Protein AF-A0A8X6GH48-F1 (afdb_monomer)

Nearest PDB structures (foldseek):
  5vgt-assembly2_B  TM=4.363E-01  e=4.122E+00  Lederbergvirus Sf6
  5vgt-assembly1_A  TM=3.449E-01  e=2.746E+00  Lederbergvirus Sf6

Radius of gyration: 19.34 Å; Cα contacts (8 Å, |Δi|>4): 103; chains: 1; bounding box: 51×39×52 Å

Secondary structure (DSSP, 8-state):
-----------TT------SSPPP-------S---SPPP--S--S--HHHHT-S--SHHHHHHHHS-HHHHHHHHHHHHHHHHHTTS--PPPPHHHHHHHHHHHHHHHHS--SSGGGGG-SSTTT--HHHHHHS-HHHHHHHHHH--SS-GGGSPPP-

Organism: Trichonephila clavata (NCBI:txid2740835)

Foldseek 3Di:
DDDPDDPPDPPPPDPAQEQPDDDDDDDDDDDPDPPDDDDPPDDDDDDPSQVPDPDVDPRNVVC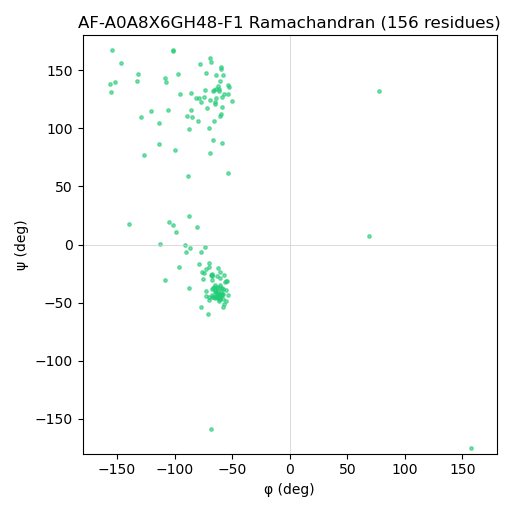HVCPLSQLVLQQVQLQVQVVVVVDDDDRDDSVNSVLLVVLVVVCVVVPDPDPCQCVDPDPVRHNPVSCVSDPPVVSVSCVVSGDNHHCPPPDDDD

Structure (mmCIF, N/CA/C/O backbone):
data_AF-A0A8X6GH48-F1
#
_entry.id   AF-A0A8X6GH48-F1
#
loop_
_atom_site.group_PDB
_atom_site.id
_atom_site.type_symbol
_atom_site.label_atom_id
_atom_site.label_alt_id
_atom_site.label_comp_id
_atom_site.label_asym_id
_atom_site.label_entity_id
_atom_site.label_seq_id
_atom_site.pdbx_PDB_ins_code
_atom_site.Cartn_x
_atom_site.Cartn_y
_atom_site.Cartn_z
_atom_site.occupancy
_atom_site.B_iso_or_equiv
_atom_site.auth_seq_id
_atom_site.auth_comp_id
_atom_site.auth_asym_id
_atom_site.auth_atom_id
_atom_site.pdbx_PDB_model_num
ATOM 1 N N . MET A 1 1 ? -6.895 19.356 -23.865 1.00 41.22 1 MET A N 1
ATOM 2 C CA . MET A 1 1 ? -5.588 20.039 -23.815 1.00 41.22 1 MET A CA 1
ATOM 3 C C . MET A 1 1 ? -5.659 20.964 -22.614 1.00 41.22 1 MET A C 1
ATOM 5 O O . MET A 1 1 ? -6.731 21.522 -22.436 1.00 41.22 1 MET A O 1
ATOM 9 N N . GLU A 1 2 ? -4.584 21.029 -21.822 1.00 30.78 2 GLU A N 1
ATOM 10 C CA . GLU A 1 2 ? -4.483 21.552 -20.436 1.00 30.78 2 GLU A CA 1
ATOM 11 C C . GLU A 1 2 ? -5.024 20.617 -19.340 1.00 30.78 2 GLU A C 1
ATOM 13 O O . GLU A 1 2 ? -6.122 20.083 -19.466 1.00 30.78 2 GLU A O 1
ATOM 18 N N . ALA A 1 3 ? -4.310 20.362 -18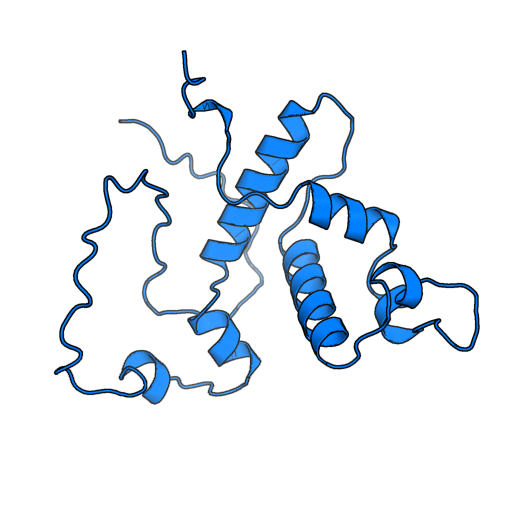.242 1.00 31.16 3 ALA A N 1
ATOM 19 C CA . ALA A 1 3 ? -2.927 20.689 -17.885 1.00 31.16 3 ALA A CA 1
ATOM 20 C C . ALA A 1 3 ? -2.461 19.658 -16.843 1.00 31.16 3 ALA A C 1
ATOM 22 O O . ALA A 1 3 ? -3.170 19.410 -15.867 1.00 31.16 3 ALA A O 1
ATOM 23 N N . CYS A 1 4 ? -1.285 19.065 -17.053 1.00 35.97 4 CYS A N 1
ATOM 24 C CA . CYS A 1 4 ? -0.490 18.548 -15.946 1.00 35.97 4 CYS A CA 1
ATOM 25 C C . CYS A 1 4 ? -0.085 19.789 -15.149 1.00 35.97 4 CYS A C 1
ATOM 27 O O . CYS A 1 4 ? 0.649 20.626 -15.666 1.00 35.97 4 CYS A O 1
ATOM 29 N N . HIS A 1 5 ? -0.703 19.998 -13.990 1.00 37.78 5 HIS A N 1
ATOM 30 C CA . HIS A 1 5 ? -0.261 21.034 -13.072 1.00 37.78 5 HIS A CA 1
ATOM 31 C C . HIS A 1 5 ? 0.835 20.424 -12.213 1.00 37.78 5 HIS A C 1
ATOM 33 O O . HIS A 1 5 ? 0.596 19.450 -11.498 1.00 37.78 5 HIS A O 1
ATOM 39 N N . ASP A 1 6 ? 2.022 20.993 -12.373 1.00 46.31 6 ASP A N 1
ATOM 40 C CA . ASP A 1 6 ? 3.187 20.785 -11.536 1.00 46.31 6 ASP A CA 1
ATOM 41 C C . ASP A 1 6 ? 2.880 21.362 -10.148 1.00 46.31 6 ASP A C 1
ATOM 43 O O . ASP A 1 6 ? 3.090 22.545 -9.890 1.00 46.31 6 ASP A O 1
ATOM 47 N N . ASP A 1 7 ? 2.327 20.537 -9.261 1.00 40.34 7 ASP A N 1
ATOM 48 C CA . ASP A 1 7 ? 2.489 20.763 -7.828 1.00 40.34 7 ASP A CA 1
ATOM 49 C C . ASP A 1 7 ? 3.786 20.050 -7.434 1.00 40.34 7 ASP A C 1
ATOM 51 O O . ASP A 1 7 ? 3.815 18.828 -7.274 1.00 40.34 7 ASP A O 1
ATOM 55 N N . GLU A 1 8 ? 4.869 20.824 -7.318 1.00 43.00 8 GLU A N 1
ATOM 56 C CA . GLU A 1 8 ? 6.092 20.415 -6.626 1.00 43.00 8 GLU A CA 1
ATOM 57 C C . GLU A 1 8 ? 5.731 20.081 -5.170 1.00 43.00 8 GLU A C 1
ATOM 59 O O . GLU A 1 8 ? 5.755 20.926 -4.275 1.00 43.00 8 GLU A O 1
ATOM 64 N N . SER A 1 9 ? 5.339 18.832 -4.920 1.00 44.19 9 SER A N 1
ATOM 65 C CA . SER A 1 9 ? 5.406 18.269 -3.581 1.00 44.19 9 SER A CA 1
ATOM 66 C C . SER A 1 9 ? 6.869 17.989 -3.265 1.00 44.19 9 SER A C 1
ATOM 68 O O . SER A 1 9 ? 7.550 17.387 -4.091 1.00 44.19 9 SER A O 1
ATOM 70 N N . ASP A 1 10 ? 7.304 18.407 -2.077 1.00 40.41 10 ASP A N 1
ATOM 71 C CA . ASP A 1 10 ? 8.615 18.217 -1.434 1.00 40.41 10 ASP A CA 1
ATOM 72 C C . ASP A 1 10 ? 9.061 16.729 -1.361 1.00 40.41 10 ASP A C 1
ATOM 74 O O . ASP A 1 10 ? 9.247 16.146 -0.297 1.00 40.41 10 ASP A O 1
ATOM 78 N N . ALA A 1 11 ? 9.231 16.072 -2.509 1.00 43.69 11 ALA A N 1
ATOM 79 C CA . ALA A 1 11 ? 9.638 14.674 -2.660 1.00 43.69 11 ALA A CA 1
ATOM 80 C C . ALA A 1 11 ? 11.171 14.517 -2.686 1.00 43.69 11 ALA A C 1
ATOM 82 O O . ALA A 1 11 ? 11.704 13.564 -3.250 1.00 43.69 11 ALA A O 1
ATOM 83 N N . ASN A 1 12 ? 11.900 15.466 -2.095 1.00 40.91 12 ASN A N 1
ATOM 84 C CA . ASN A 1 12 ? 13.340 15.620 -2.296 1.00 40.91 12 ASN A CA 1
ATOM 85 C C . ASN A 1 12 ? 14.245 14.678 -1.482 1.00 40.91 12 ASN A C 1
ATOM 87 O O . ASN A 1 12 ? 15.444 14.916 -1.455 1.00 40.91 12 ASN A O 1
ATOM 91 N N . ASP A 1 13 ? 13.747 13.595 -0.874 1.00 41.16 13 ASP A N 1
ATOM 92 C CA . ASP A 1 13 ? 14.615 12.727 -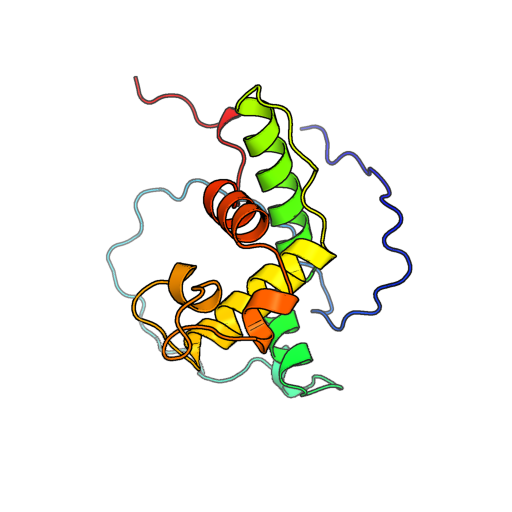0.051 1.00 41.16 13 ASP A CA 1
ATOM 93 C C . ASP A 1 13 ? 14.383 11.212 -0.175 1.00 41.16 13 ASP A C 1
ATOM 95 O O . ASP A 1 13 ? 14.870 10.434 0.649 1.00 41.16 13 ASP A O 1
ATOM 99 N N . ILE A 1 14 ? 13.710 10.737 -1.229 1.00 46.94 14 ILE A N 1
ATOM 100 C CA . ILE A 1 14 ? 13.623 9.292 -1.488 1.00 46.94 14 ILE A CA 1
ATOM 101 C C . ILE A 1 14 ? 14.374 8.955 -2.774 1.00 46.94 14 ILE A C 1
ATOM 103 O O . ILE A 1 14 ? 13.801 8.889 -3.858 1.00 46.94 14 ILE A O 1
ATOM 107 N N . ASN A 1 15 ? 15.684 8.723 -2.649 1.00 51.31 15 ASN A N 1
ATOM 108 C CA . ASN A 1 15 ? 16.498 8.142 -3.716 1.00 51.31 15 ASN A CA 1
ATOM 109 C C . ASN A 1 15 ? 16.092 6.669 -3.916 1.00 51.31 15 ASN A C 1
ATOM 111 O O . ASN A 1 15 ? 16.722 5.759 -3.375 1.00 51.31 15 ASN A O 1
ATOM 115 N N . MET A 1 16 ? 14.973 6.438 -4.605 1.00 57.72 16 MET A N 1
ATOM 116 C CA . MET A 1 16 ? 14.459 5.100 -4.889 1.00 57.72 16 MET A CA 1
ATOM 117 C C . MET A 1 16 ? 14.926 4.637 -6.272 1.00 57.72 16 MET A C 1
ATOM 119 O O . MET A 1 16 ? 14.731 5.363 -7.250 1.00 57.72 16 MET A O 1
ATOM 123 N N . PRO A 1 17 ? 15.503 3.426 -6.383 1.00 59.34 17 PRO A N 1
ATOM 124 C CA . PRO A 1 17 ? 15.838 2.853 -7.676 1.00 59.34 17 PRO A CA 1
ATOM 125 C C . PRO A 1 17 ? 14.551 2.674 -8.489 1.00 59.34 17 PRO A C 1
ATOM 127 O O . PRO A 1 17 ? 13.542 2.179 -7.985 1.00 59.34 17 PRO A O 1
ATOM 130 N N . GLY A 1 18 ? 14.579 3.107 -9.743 1.00 59.00 18 GLY A N 1
ATOM 131 C CA . GLY A 1 18 ? 13.437 3.067 -10.646 1.00 59.00 18 GLY A CA 1
ATOM 132 C C . GLY A 1 18 ? 13.888 3.026 -12.105 1.00 59.00 18 GLY A C 1
ATOM 133 O O . GLY A 1 18 ? 15.072 3.236 -12.383 1.00 59.00 18 GLY A O 1
ATOM 134 N N . PRO A 1 19 ? 12.969 2.733 -13.039 1.00 60.88 19 PRO A N 1
ATOM 135 C CA . PRO A 1 19 ? 13.291 2.671 -14.460 1.00 60.88 19 PRO A CA 1
ATOM 136 C C . PRO A 1 19 ? 13.866 4.005 -14.941 1.00 60.88 19 PRO A C 1
ATOM 138 O O . PRO A 1 19 ? 13.450 5.076 -14.490 1.00 60.88 19 PRO A O 1
ATOM 141 N N . SER A 1 20 ? 14.800 3.949 -15.893 1.00 61.91 20 SER A N 1
ATOM 142 C CA . SER A 1 20 ? 15.532 5.131 -16.378 1.00 61.91 20 SER A CA 1
ATOM 143 C C . SER A 1 20 ? 14.623 6.177 -17.033 1.00 61.91 20 SER A C 1
ATOM 145 O O . SER A 1 20 ? 15.012 7.332 -17.186 1.00 61.91 20 SER A O 1
ATOM 147 N N . GLN A 1 21 ? 13.427 5.762 -17.455 1.00 61.44 21 GLN A N 1
ATOM 148 C CA . GLN A 1 21 ? 12.388 6.607 -18.029 1.00 61.44 21 GLN A CA 1
ATOM 149 C C . GLN A 1 21 ? 11.069 6.343 -17.288 1.00 61.44 21 GLN A C 1
ATOM 151 O O . GLN A 1 21 ? 10.480 5.270 -17.449 1.00 61.44 21 GLN A O 1
ATOM 156 N N . PRO A 1 22 ? 10.574 7.294 -16.480 1.00 62.44 22 PRO A N 1
ATOM 157 C CA . PRO A 1 22 ? 9.300 7.130 -15.803 1.00 62.44 22 PRO A CA 1
ATOM 158 C C . PRO A 1 22 ? 8.152 7.033 -16.814 1.00 62.44 22 PRO A C 1
ATOM 160 O O . PRO A 1 22 ? 7.976 7.899 -17.671 1.00 62.44 22 PRO A O 1
ATOM 163 N N . ILE A 1 23 ? 7.347 5.973 -16.719 1.00 66.00 23 ILE A N 1
ATOM 164 C CA . ILE A 1 23 ? 6.189 5.787 -17.597 1.00 66.00 23 ILE A CA 1
ATOM 165 C C . ILE A 1 23 ? 5.105 6.788 -17.191 1.00 66.00 23 ILE A C 1
ATOM 167 O O . ILE A 1 23 ? 4.566 6.709 -16.088 1.00 66.00 23 ILE A O 1
ATOM 171 N N . MET A 1 24 ? 4.737 7.696 -18.098 1.00 68.31 24 MET A N 1
ATOM 172 C CA . MET A 1 24 ? 3.550 8.532 -17.919 1.00 68.31 24 MET A CA 1
ATOM 173 C C . MET A 1 24 ? 2.297 7.647 -17.930 1.00 68.31 24 MET A C 1
ATOM 175 O O . MET A 1 24 ? 2.018 6.943 -18.903 1.00 68.31 24 MET A O 1
ATOM 179 N N . ILE A 1 25 ? 1.530 7.683 -16.842 1.00 73.06 25 ILE A N 1
ATOM 180 C CA . ILE A 1 25 ? 0.374 6.803 -16.660 1.00 73.06 25 ILE A CA 1
ATOM 181 C C . ILE A 1 25 ? -0.867 7.476 -17.233 1.00 73.06 25 ILE A C 1
ATOM 183 O O . ILE A 1 25 ? -1.395 8.436 -16.673 1.00 73.06 25 ILE A O 1
ATOM 187 N N . CYS A 1 26 ? -1.370 6.936 -18.341 1.00 71.69 26 CYS A N 1
ATOM 188 C CA . CYS A 1 26 ? -2.657 7.317 -18.910 1.00 71.69 26 CYS A CA 1
ATOM 189 C C . CYS A 1 26 ? -3.579 6.098 -18.969 1.00 71.69 26 CYS A C 1
ATOM 191 O O . CYS A 1 26 ? -3.333 5.135 -19.696 1.00 71.69 26 CYS A O 1
ATOM 193 N N . TRP A 1 27 ? -4.667 6.142 -18.200 1.00 74.12 27 TRP A N 1
ATOM 194 C CA . TRP A 1 27 ? -5.696 5.110 -18.244 1.00 74.12 27 TRP A CA 1
ATOM 195 C C . TRP A 1 27 ? -6.687 5.403 -19.363 1.00 74.12 27 TRP A C 1
ATOM 197 O O . TRP A 1 27 ? -7.510 6.313 -19.264 1.00 74.12 27 TRP A O 1
ATOM 207 N N . GLU A 1 28 ? -6.654 4.587 -20.412 1.00 73.88 28 GLU A N 1
ATOM 208 C CA . GLU A 1 28 ? -7.601 4.682 -21.517 1.00 73.88 28 GLU A CA 1
ATOM 209 C C . GLU A 1 28 ? -8.599 3.528 -21.511 1.00 73.88 28 GLU A C 1
ATOM 211 O O . GLU A 1 28 ? -8.280 2.367 -21.231 1.00 73.88 28 GLU A O 1
ATOM 216 N N . LYS A 1 29 ? -9.844 3.837 -21.880 1.00 74.19 29 LYS A N 1
ATOM 217 C CA . LYS A 1 29 ? -10.865 2.814 -22.079 1.00 74.19 29 LYS A CA 1
ATOM 218 C C . LYS A 1 29 ? -10.520 2.006 -23.329 1.00 74.19 29 LYS A C 1
ATOM 220 O O . LYS A 1 29 ? -10.831 2.426 -24.443 1.00 74.19 29 LYS A O 1
ATOM 225 N N . ARG A 1 30 ? -9.941 0.816 -23.153 1.00 70.25 30 ARG A N 1
ATOM 226 C CA . ARG A 1 30 ? -9.769 -0.121 -24.272 1.00 70.25 30 ARG A CA 1
ATOM 227 C C . ARG A 1 30 ? -11.135 -0.533 -24.829 1.00 70.25 30 ARG A C 1
ATOM 229 O O . ARG A 1 30 ? -12.077 -0.800 -24.081 1.00 70.25 30 ARG A O 1
ATOM 236 N N . GLY A 1 31 ? -11.235 -0.554 -26.159 1.00 74.12 31 GLY A N 1
ATOM 237 C CA . GLY A 1 31 ? -12.406 -1.043 -26.890 1.00 74.12 31 GLY A CA 1
ATOM 238 C C . GLY A 1 31 ? -12.597 -2.559 -26.756 1.00 74.12 31 GLY A C 1
ATOM 239 O O . GLY A 1 31 ? -12.095 -3.192 -25.830 1.00 74.12 31 GLY A O 1
ATOM 240 N N . LYS A 1 32 ? -13.326 -3.175 -27.697 1.00 77.31 32 LYS A N 1
ATOM 241 C CA . LYS A 1 32 ? -13.447 -4.642 -27.749 1.00 77.31 32 LYS A CA 1
ATOM 242 C C . LYS A 1 32 ? -12.050 -5.245 -27.948 1.00 77.31 32 LYS A C 1
ATOM 244 O O . LYS A 1 32 ? -11.466 -5.081 -29.014 1.00 77.31 32 LYS A O 1
ATOM 249 N N . ILE A 1 33 ? -11.523 -5.912 -26.922 1.00 73.69 33 ILE A N 1
ATOM 250 C CA . ILE A 1 33 ? -10.246 -6.633 -26.993 1.00 73.69 33 ILE A CA 1
ATOM 251 C C . ILE A 1 33 ? -10.385 -7.730 -28.056 1.00 73.69 33 ILE A C 1
ATOM 253 O O . ILE A 1 33 ? -11.404 -8.429 -28.095 1.00 73.69 33 ILE A O 1
ATOM 257 N N . GLN A 1 34 ? -9.389 -7.858 -28.938 1.00 69.94 34 GLN A N 1
ATOM 258 C CA . GLN A 1 34 ? -9.346 -8.970 -29.885 1.00 69.94 34 GLN A CA 1
ATOM 259 C C . GLN A 1 34 ? -9.335 -10.285 -29.096 1.00 69.94 34 GLN A C 1
ATOM 261 O O . GLN A 1 34 ? -8.529 -10.467 -28.192 1.00 69.94 34 GLN A O 1
ATOM 266 N N . LYS A 1 35 ? -10.260 -11.195 -29.415 1.00 77.94 35 LYS A N 1
ATOM 267 C CA . LYS A 1 35 ? -10.368 -12.502 -28.742 1.00 77.94 35 LYS A CA 1
ATOM 268 C C . LYS A 1 35 ? -9.318 -13.509 -29.21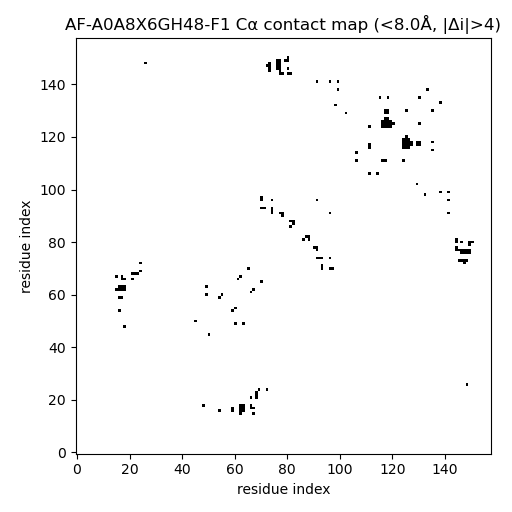6 1.00 77.94 35 LYS A C 1
ATOM 270 O O . LYS A 1 35 ? -9.271 -14.623 -28.704 1.00 77.94 35 LYS A O 1
ATOM 275 N N . THR A 1 36 ? -8.541 -13.153 -30.231 1.00 84.19 36 THR A N 1
ATOM 276 C CA . THR A 1 36 ? -7.480 -13.993 -30.769 1.00 84.19 36 THR A CA 1
ATOM 277 C C . THR A 1 36 ? -6.281 -13.928 -29.840 1.00 84.19 36 THR A C 1
ATOM 279 O O . THR A 1 36 ? -5.767 -12.847 -29.556 1.00 84.19 36 THR A O 1
ATOM 282 N N . ILE A 1 37 ? -5.859 -15.094 -29.359 1.00 80.38 37 ILE A N 1
ATOM 283 C CA . ILE A 1 37 ? -4.609 -15.239 -28.621 1.00 80.38 37 ILE A CA 1
ATOM 284 C C . ILE A 1 37 ? -3.480 -14.910 -29.609 1.00 80.38 37 ILE A C 1
ATOM 286 O O . ILE A 1 37 ? -3.452 -15.514 -30.684 1.00 80.38 37 ILE A O 1
ATOM 290 N N . PRO A 1 38 ? -2.607 -13.931 -29.317 1.00 80.75 38 PRO A N 1
ATOM 291 C CA . PRO A 1 38 ? -1.457 -13.663 -30.168 1.00 80.75 38 PRO A CA 1
ATOM 292 C C . PRO A 1 38 ? -0.513 -14.870 -30.155 1.00 80.75 38 PRO A C 1
ATOM 294 O O . PRO A 1 38 ? -0.385 -15.549 -29.137 1.00 80.75 38 PRO A O 1
ATOM 297 N N . ASN A 1 39 ? 0.150 -15.135 -31.278 1.00 84.50 39 ASN A N 1
ATOM 298 C CA . ASN A 1 39 ? 1.222 -16.122 -31.300 1.00 84.50 39 ASN A CA 1
ATOM 299 C C . ASN A 1 39 ? 2.419 -15.574 -30.510 1.00 84.50 39 ASN A C 1
ATOM 301 O O . ASN A 1 39 ? 2.901 -14.474 -30.786 1.00 84.50 39 ASN A O 1
ATOM 305 N N . PHE A 1 40 ? 2.872 -16.325 -29.509 1.00 81.44 40 PHE A N 1
ATOM 306 C CA . PHE A 1 40 ? 3.974 -15.946 -28.622 1.00 81.44 40 PHE A CA 1
ATOM 307 C C . PHE A 1 40 ? 5.317 -16.407 -29.202 1.00 81.44 40 PHE A C 1
ATOM 309 O O . PHE A 1 40 ? 6.029 -17.195 -28.588 1.00 81.44 40 PHE A O 1
ATOM 316 N N . ASP A 1 41 ? 5.636 -15.930 -30.405 1.00 87.88 41 ASP A N 1
ATOM 317 C CA . ASP A 1 41 ? 6.805 -16.381 -31.176 1.00 87.88 41 ASP A CA 1
ATOM 318 C C . ASP A 1 41 ? 8.066 -15.533 -30.900 1.00 87.88 41 ASP A C 1
ATOM 320 O O . ASP A 1 41 ? 9.121 -15.761 -31.490 1.00 87.88 41 ASP A O 1
ATOM 324 N N . SER A 1 42 ? 7.955 -14.519 -30.037 1.00 82.50 42 SER A N 1
ATOM 325 C CA . SER A 1 42 ? 9.061 -13.641 -29.647 1.00 82.50 42 SER A CA 1
ATOM 326 C C . SER A 1 42 ? 9.988 -14.304 -28.631 1.00 82.50 42 SER A C 1
ATOM 328 O O . SER A 1 42 ? 9.553 -15.148 -27.846 1.00 82.50 42 SER A O 1
ATOM 330 N N . GLU A 1 43 ? 11.246 -13.855 -28.580 1.00 81.19 43 GLU A N 1
ATOM 331 C CA . GLU A 1 43 ? 12.166 -14.239 -27.508 1.00 81.19 43 GLU A CA 1
ATOM 332 C C . GLU A 1 43 ? 11.545 -13.972 -26.130 1.00 81.19 43 GLU A C 1
ATOM 334 O O . GLU A 1 43 ? 10.909 -12.943 -25.885 1.00 81.19 43 GLU A O 1
ATOM 339 N N . THR A 1 44 ? 11.701 -14.944 -25.237 1.00 81.75 44 THR A N 1
ATOM 340 C CA . THR A 1 44 ? 11.179 -14.905 -23.871 1.00 81.75 44 THR A CA 1
ATOM 341 C C . THR A 1 44 ? 12.326 -14.702 -22.894 1.00 81.75 44 THR A C 1
ATOM 343 O O . THR A 1 44 ? 13.360 -15.351 -23.029 1.00 81.75 44 THR A O 1
ATOM 346 N N . GLY A 1 45 ? 12.130 -13.890 -21.861 1.00 84.44 45 GLY A N 1
ATOM 347 C CA . GLY A 1 45 ? 13.139 -13.670 -20.830 1.00 84.44 45 GLY A CA 1
ATOM 348 C C . GLY A 1 45 ? 12.929 -12.348 -20.108 1.00 84.44 45 GLY A C 1
ATOM 349 O O . GLY A 1 45 ? 11.937 -11.654 -20.341 1.00 84.44 45 GLY A O 1
ATOM 350 N N . PHE A 1 46 ? 13.866 -12.011 -19.224 1.00 83.62 46 PHE A N 1
ATOM 351 C CA . PHE A 1 46 ? 13.940 -10.664 -18.663 1.00 83.62 46 PHE A CA 1
ATOM 352 C C . PHE A 1 46 ? 14.460 -9.694 -19.727 1.00 83.62 46 PHE A C 1
ATOM 354 O O . PHE A 1 46 ? 15.258 -10.082 -20.579 1.00 83.62 46 PHE A O 1
ATOM 361 N N . SER A 1 47 ? 14.002 -8.443 -19.682 1.00 84.56 47 SER A N 1
ATOM 362 C CA . SER A 1 47 ? 14.519 -7.398 -20.564 1.00 84.56 47 SER A CA 1
ATOM 363 C C . SER A 1 47 ? 15.966 -7.051 -20.216 1.00 84.56 47 SER A C 1
ATOM 365 O O . SER A 1 47 ? 16.394 -7.216 -19.071 1.00 84.56 47 SER A O 1
ATOM 367 N N . ASP A 1 48 ? 16.692 -6.487 -21.183 1.00 86.19 48 ASP A N 1
ATOM 368 C CA . ASP A 1 48 ? 18.040 -5.956 -20.953 1.00 86.19 48 ASP A CA 1
ATOM 369 C C . ASP A 1 48 ? 18.061 -4.901 -19.839 1.00 86.19 48 ASP A C 1
ATOM 371 O O . ASP A 1 48 ? 19.035 -4.811 -19.100 1.00 86.19 48 ASP A O 1
ATOM 375 N N . GLU A 1 49 ? 16.979 -4.132 -19.681 1.00 84.19 49 GLU A N 1
ATOM 376 C CA . GLU A 1 49 ? 16.839 -3.155 -18.596 1.00 84.19 49 GLU A CA 1
ATOM 377 C C . GLU A 1 49 ? 16.906 -3.824 -17.219 1.00 84.19 49 GLU A C 1
ATOM 379 O O . GLU A 1 49 ? 17.639 -3.352 -16.359 1.00 84.19 49 GLU A O 1
ATOM 384 N N . ILE A 1 50 ? 16.208 -4.951 -17.025 1.00 85.88 50 ILE A N 1
ATOM 385 C CA . ILE A 1 50 ? 16.230 -5.702 -15.761 1.00 85.88 50 ILE A CA 1
ATOM 386 C C . ILE A 1 50 ? 17.565 -6.437 -15.578 1.00 85.88 50 ILE A C 1
ATOM 388 O O . ILE A 1 50 ? 18.105 -6.471 -14.475 1.00 85.88 50 ILE A O 1
ATOM 392 N N . MET A 1 51 ? 18.115 -7.020 -16.648 1.00 88.00 51 MET A N 1
ATOM 393 C CA . MET A 1 51 ? 19.369 -7.783 -16.580 1.00 88.00 51 MET A CA 1
ATOM 394 C C . MET A 1 51 ? 20.587 -6.908 -16.262 1.00 88.00 51 MET A C 1
ATOM 396 O O . MET A 1 51 ? 21.529 -7.385 -15.631 1.00 88.00 51 MET A O 1
ATOM 400 N N . ASN A 1 52 ? 20.565 -5.641 -16.683 1.00 89.62 52 ASN A N 1
ATOM 401 C CA . ASN A 1 52 ? 21.670 -4.698 -16.514 1.00 89.62 52 ASN A CA 1
ATOM 402 C C . ASN A 1 52 ? 21.454 -3.705 -15.357 1.00 89.62 52 ASN A C 1
ATOM 404 O O . ASN A 1 52 ? 22.133 -2.683 -15.308 1.00 89.62 52 ASN A O 1
ATOM 408 N N . MET A 1 53 ? 20.524 -3.975 -14.432 1.00 87.06 53 MET A N 1
ATOM 409 C CA . MET A 1 53 ? 20.367 -3.155 -13.225 1.00 87.06 53 MET A CA 1
ATOM 410 C C . MET A 1 53 ? 21.599 -3.273 -12.320 1.00 87.06 53 MET A C 1
ATOM 412 O O . MET A 1 53 ? 22.028 -4.385 -12.002 1.00 87.06 53 MET A O 1
ATOM 416 N N . ASP A 1 54 ? 22.104 -2.131 -11.846 1.00 90.06 54 ASP A N 1
ATOM 417 C CA . ASP A 1 54 ? 23.211 -2.077 -10.882 1.00 90.06 54 ASP A CA 1
ATOM 418 C C . ASP A 1 54 ? 22.822 -2.691 -9.523 1.00 90.06 54 ASP A C 1
ATOM 420 O O . ASP A 1 54 ? 23.621 -3.389 -8.898 1.00 90.06 54 ASP A O 1
ATOM 424 N N . ASP A 1 55 ? 21.583 -2.453 -9.072 1.00 88.69 55 ASP A N 1
ATOM 425 C CA . ASP A 1 55 ? 21.002 -3.078 -7.880 1.00 88.69 55 ASP A CA 1
ATOM 426 C C . ASP A 1 55 ? 19.978 -4.147 -8.276 1.00 88.69 55 ASP A C 1
ATOM 428 O O . ASP A 1 55 ? 18.927 -3.853 -8.843 1.00 88.69 55 ASP A O 1
ATOM 432 N N . GLN A 1 56 ? 20.277 -5.397 -7.927 1.00 88.44 56 GLN A N 1
ATOM 433 C CA . GLN A 1 56 ? 19.414 -6.559 -8.158 1.00 88.44 56 GLN A CA 1
ATOM 434 C C . GLN A 1 56 ? 18.725 -7.033 -6.869 1.00 88.44 56 GLN A C 1
ATOM 436 O O . GLN A 1 56 ? 18.286 -8.182 -6.762 1.00 88.44 56 GLN A O 1
ATOM 441 N N . SER A 1 57 ? 18.641 -6.170 -5.853 1.00 93.38 57 SER A N 1
ATOM 442 C CA . SER A 1 57 ? 17.895 -6.457 -4.634 1.00 93.38 57 SER A CA 1
ATOM 443 C C . SER A 1 57 ? 16.408 -6.713 -4.940 1.00 93.38 57 SER A C 1
ATOM 445 O O . SER A 1 57 ? 15.849 -6.143 -5.884 1.00 93.38 57 SER A O 1
ATOM 447 N N . PRO A 1 58 ? 15.705 -7.530 -4.129 1.00 92.00 58 PRO A N 1
ATOM 448 C CA . PRO A 1 58 ? 14.271 -7.762 -4.317 1.00 92.00 58 PRO A CA 1
ATOM 449 C C . PRO A 1 58 ? 13.439 -6.473 -4.330 1.00 92.00 58 PRO A C 1
ATOM 451 O O . PRO A 1 58 ? 12.425 -6.400 -5.020 1.00 92.00 58 PRO A O 1
ATOM 454 N N . VAL A 1 59 ? 13.877 -5.455 -3.581 1.00 91.12 59 VAL A N 1
ATOM 455 C CA . VAL A 1 59 ? 13.234 -4.139 -3.557 1.00 91.12 59 VAL A CA 1
ATOM 456 C C . VAL A 1 59 ? 13.456 -3.416 -4.881 1.00 91.12 59 VAL A C 1
ATOM 458 O O . VAL A 1 59 ? 12.480 -2.958 -5.465 1.00 91.12 59 VAL A O 1
ATOM 461 N N . ALA A 1 60 ? 14.685 -3.364 -5.401 1.00 90.81 60 ALA A N 1
ATOM 462 C CA . ALA A 1 60 ? 14.956 -2.731 -6.690 1.00 90.81 60 ALA A CA 1
ATOM 463 C C . ALA A 1 60 ? 14.158 -3.378 -7.829 1.00 90.81 60 ALA A C 1
ATOM 465 O O . ALA A 1 60 ? 13.520 -2.674 -8.609 1.00 90.81 60 ALA A O 1
ATOM 466 N N . ILE A 1 61 ? 14.093 -4.712 -7.871 1.00 90.94 61 ILE A N 1
ATOM 467 C CA . ILE A 1 61 ? 13.291 -5.440 -8.867 1.00 90.94 61 ILE A CA 1
ATOM 468 C C . ILE A 1 61 ? 11.799 -5.112 -8.717 1.00 90.94 61 ILE A C 1
ATOM 470 O O . ILE A 1 61 ? 11.109 -4.878 -9.710 1.00 90.94 61 ILE A O 1
ATOM 474 N N . PHE A 1 62 ? 11.284 -5.068 -7.484 1.00 91.50 62 PHE A N 1
ATOM 475 C CA . PHE A 1 62 ? 9.896 -4.676 -7.239 1.00 91.50 62 PHE A CA 1
ATOM 476 C C . PHE A 1 62 ? 9.613 -3.261 -7.754 1.00 91.50 62 PHE A C 1
ATOM 478 O O . PHE A 1 62 ? 8.594 -3.051 -8.405 1.00 91.50 62 PHE A O 1
ATOM 485 N N . LEU A 1 63 ? 10.518 -2.313 -7.519 1.00 91.00 63 LEU A N 1
ATOM 486 C CA . LEU A 1 63 ? 10.366 -0.919 -7.941 1.00 91.00 63 LEU A CA 1
ATOM 487 C C . LEU A 1 63 ? 10.580 -0.700 -9.439 1.00 91.00 63 LEU A C 1
ATOM 489 O O . LEU A 1 63 ? 9.994 0.221 -10.005 1.00 91.00 63 LEU A O 1
ATOM 493 N N . ALA A 1 64 ? 11.335 -1.572 -10.104 1.00 88.19 64 ALA A N 1
ATOM 494 C CA . ALA A 1 64 ? 11.403 -1.596 -11.560 1.00 88.19 64 ALA A CA 1
ATOM 495 C C . ALA A 1 64 ? 10.044 -1.968 -12.185 1.00 88.19 64 ALA A C 1
ATOM 497 O O . ALA A 1 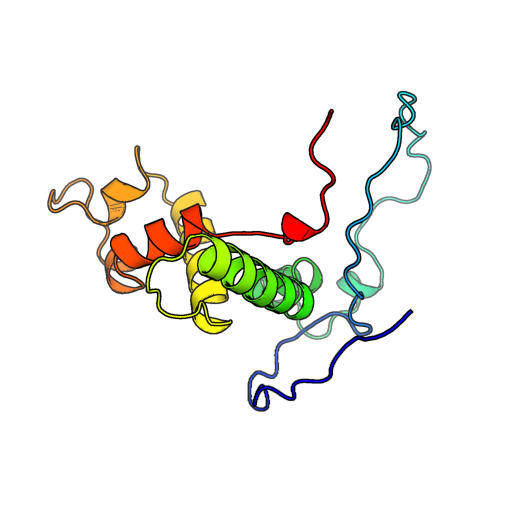64 ? 9.667 -1.430 -13.223 1.00 88.19 64 ALA A O 1
ATOM 498 N N . LEU A 1 65 ? 9.276 -2.853 -11.535 1.00 87.31 65 LEU A N 1
ATOM 499 C CA . LEU A 1 65 ? 7.952 -3.283 -12.003 1.00 87.31 65 LEU A CA 1
ATOM 500 C C . LEU A 1 65 ? 6.815 -2.373 -11.519 1.00 87.31 65 LEU A C 1
ATOM 502 O O . LEU A 1 65 ? 5.845 -2.138 -12.240 1.00 87.31 65 LEU A O 1
ATOM 506 N N . PHE A 1 66 ? 6.912 -1.888 -10.285 1.00 90.06 66 PHE A N 1
ATOM 507 C CA . PHE A 1 66 ? 5.916 -1.062 -9.618 1.00 90.06 66 PHE A CA 1
ATOM 508 C C . PHE A 1 66 ? 6.583 0.214 -9.110 1.00 90.06 66 PHE A C 1
ATOM 510 O O . PHE A 1 66 ? 6.919 0.348 -7.935 1.00 90.06 66 PHE A O 1
ATOM 517 N N . SER A 1 67 ? 6.829 1.130 -10.043 1.00 90.44 67 SER A N 1
ATOM 518 C CA . SER A 1 67 ? 7.628 2.328 -9.807 1.00 90.44 67 SER A CA 1
ATOM 519 C C . SER A 1 67 ? 6.955 3.334 -8.877 1.00 90.44 67 SER A C 1
ATOM 521 O O . SER A 1 67 ? 5.732 3.355 -8.714 1.00 90.44 67 SER A O 1
ATOM 523 N N . VAL A 1 68 ? 7.768 4.228 -8.311 1.00 90.12 68 VAL A N 1
ATOM 524 C CA . VAL A 1 68 ? 7.296 5.340 -7.472 1.00 90.12 68 VAL A CA 1
ATOM 525 C C . VAL A 1 68 ? 6.260 6.191 -8.205 1.00 90.12 68 VAL A C 1
ATOM 527 O O . VAL A 1 68 ? 5.233 6.507 -7.624 1.00 90.12 68 VAL A O 1
ATOM 530 N N . VAL A 1 69 ? 6.437 6.438 -9.506 1.00 89.81 69 VAL A N 1
ATOM 531 C CA . VAL A 1 69 ? 5.462 7.189 -10.318 1.00 89.81 69 VAL A CA 1
ATOM 532 C C . VAL A 1 69 ? 4.090 6.506 -10.367 1.00 89.81 69 VAL A C 1
ATOM 534 O O . VAL A 1 69 ? 3.053 7.173 -10.319 1.00 89.81 69 VAL A O 1
ATOM 537 N N . ILE A 1 70 ? 4.048 5.168 -10.403 1.00 91.69 70 ILE A N 1
ATOM 538 C CA . ILE A 1 70 ? 2.787 4.422 -10.272 1.00 91.69 70 ILE A CA 1
ATOM 539 C C . ILE A 1 70 ? 2.181 4.643 -8.891 1.00 91.69 70 ILE A C 1
ATOM 541 O O . ILE A 1 70 ? 0.986 4.921 -8.786 1.00 91.69 70 ILE A O 1
ATOM 545 N N . MET A 1 71 ? 2.991 4.566 -7.841 1.00 94.44 71 MET A N 1
ATOM 546 C CA . MET A 1 71 ? 2.528 4.767 -6.471 1.00 94.44 71 MET A CA 1
ATOM 547 C C . MET A 1 71 ? 2.011 6.192 -6.235 1.00 94.44 71 MET A C 1
ATOM 549 O O . MET A 1 71 ? 0.924 6.355 -5.688 1.00 94.44 71 MET A O 1
ATOM 553 N N . GLU A 1 72 ? 2.705 7.222 -6.708 1.00 93.56 72 GLU A N 1
ATOM 554 C CA . GLU A 1 72 ? 2.274 8.622 -6.621 1.00 93.56 72 GLU A CA 1
ATOM 555 C C . GLU A 1 72 ? 0.949 8.854 -7.348 1.00 93.56 72 GLU A C 1
ATOM 557 O O . GLU A 1 72 ? 0.038 9.487 -6.807 1.00 93.56 72 GLU A O 1
ATOM 562 N N . SER A 1 73 ? 0.785 8.264 -8.536 1.00 92.56 73 SER A N 1
ATOM 563 C CA . SER A 1 73 ? -0.485 8.303 -9.261 1.00 92.56 73 SER A CA 1
ATOM 564 C C . SER A 1 73 ? -1.619 7.681 -8.439 1.00 92.56 73 SER A C 1
ATOM 566 O O . SER A 1 73 ? -2.702 8.257 -8.330 1.00 92.56 73 SER A O 1
ATOM 568 N N . ILE A 1 74 ? -1.369 6.545 -7.782 1.00 94.75 74 ILE A N 1
ATOM 569 C CA . ILE A 1 74 ? -2.343 5.894 -6.896 1.00 94.75 74 ILE A CA 1
ATOM 570 C C . ILE A 1 74 ? -2.685 6.787 -5.706 1.00 94.75 74 ILE A C 1
ATOM 572 O O . ILE A 1 74 ? -3.866 6.935 -5.380 1.00 94.75 74 ILE A O 1
ATOM 576 N N . VAL A 1 75 ? -1.686 7.395 -5.061 1.00 96.12 75 VAL A N 1
ATOM 577 C CA . VAL A 1 75 ? -1.889 8.326 -3.941 1.00 96.12 75 VAL A CA 1
ATOM 578 C C . VAL A 1 75 ? -2.793 9.475 -4.370 1.00 96.12 75 VAL A C 1
ATOM 580 O O . VAL A 1 75 ? -3.808 9.748 -3.720 1.00 96.12 75 VAL A O 1
ATOM 583 N N . PHE A 1 76 ? -2.465 10.113 -5.492 1.00 93.50 76 PHE A N 1
ATOM 584 C CA . PHE A 1 76 ? -3.231 11.222 -6.041 1.00 93.50 76 PHE A CA 1
ATOM 585 C C . PHE A 1 76 ? -4.687 10.819 -6.309 1.00 93.50 76 PHE A C 1
ATOM 587 O O . PHE A 1 76 ? -5.619 11.431 -5.780 1.00 93.50 76 PHE A O 1
ATOM 594 N N . GLN A 1 77 ? -4.903 9.737 -7.057 1.00 92.06 77 GLN A N 1
ATOM 595 C CA . GLN A 1 77 ? -6.242 9.293 -7.455 1.00 92.06 77 GLN A CA 1
ATOM 596 C C . GLN A 1 77 ? -7.082 8.819 -6.259 1.00 92.06 77 GLN A C 1
ATOM 598 O O . GLN A 1 77 ? -8.276 9.123 -6.180 1.00 92.06 77 GLN A O 1
ATOM 603 N N . SER A 1 78 ? -6.466 8.143 -5.287 1.00 94.50 78 SER A N 1
ATOM 604 C CA . SER A 1 78 ? -7.128 7.699 -4.052 1.00 94.50 78 SER A CA 1
ATOM 605 C C . SER A 1 78 ? -7.587 8.879 -3.191 1.00 94.50 78 SER A C 1
ATOM 607 O O . SER A 1 78 ? -8.710 8.878 -2.683 1.00 94.50 78 SER A O 1
ATOM 609 N N . ASN A 1 79 ? -6.771 9.932 -3.074 1.00 94.56 79 ASN A N 1
ATOM 610 C CA . ASN A 1 79 ? -7.132 11.151 -2.344 1.00 94.56 79 ASN A CA 1
ATOM 611 C C . ASN A 1 79 ? -8.257 11.943 -3.036 1.00 94.56 79 ASN A C 1
ATOM 613 O O . ASN A 1 79 ? -9.164 12.456 -2.367 1.00 94.56 79 ASN A O 1
ATOM 617 N N . ILE A 1 80 ? -8.246 12.010 -4.371 1.00 92.06 80 ILE A N 1
ATOM 618 C CA . ILE A 1 80 ? -9.338 12.609 -5.151 1.00 92.06 80 ILE A CA 1
ATOM 619 C C . ILE A 1 80 ? -10.640 11.833 -4.935 1.00 92.06 80 ILE A C 1
ATOM 621 O O . ILE A 1 80 ? -11.681 12.442 -4.684 1.00 92.06 80 ILE A O 1
ATOM 625 N N . TYR A 1 81 ? -10.596 10.500 -4.974 1.00 91.75 81 TYR A N 1
ATOM 626 C CA . TYR A 1 81 ? -11.765 9.667 -4.693 1.00 91.75 81 TYR A CA 1
ATOM 627 C C . TYR A 1 81 ? -12.296 9.873 -3.267 1.00 91.75 81 TYR A C 1
ATOM 629 O O . TYR A 1 81 ? -13.491 10.098 -3.079 1.00 91.75 81 TYR A O 1
ATOM 637 N N . ALA A 1 82 ? -11.420 9.877 -2.260 1.00 91.81 82 ALA A N 1
ATOM 638 C CA . ALA A 1 82 ? -11.814 10.093 -0.869 1.00 91.81 82 ALA A CA 1
ATOM 639 C C . ALA A 1 82 ? -12.519 11.448 -0.667 1.00 91.81 82 ALA A C 1
ATOM 641 O O . ALA A 1 82 ? -13.525 11.520 0.043 1.00 91.81 82 ALA A O 1
ATOM 642 N N . THR A 1 83 ? -12.069 12.497 -1.363 1.00 90.69 83 THR A N 1
ATOM 643 C CA . THR A 1 83 ? -12.705 13.829 -1.347 1.00 90.69 83 THR A CA 1
ATOM 644 C C . THR A 1 83 ? -14.149 13.790 -1.850 1.00 90.69 83 THR A C 1
ATOM 646 O O . THR A 1 83 ? -15.016 14.481 -1.317 1.00 90.69 83 THR A O 1
ATOM 649 N N . GLN A 1 84 ? -14.454 12.928 -2.823 1.00 87.31 84 GLN A N 1
ATOM 650 C CA . GLN A 1 84 ? -15.802 12.793 -3.387 1.00 87.31 84 GLN A CA 1
ATOM 651 C C . GLN A 1 84 ? -16.796 12.151 -2.413 1.00 87.31 84 GLN A C 1
ATOM 653 O O . GLN A 1 84 ? -18.004 12.317 -2.575 1.00 87.31 84 GLN A O 1
ATOM 658 N N . SER A 1 85 ? -16.314 11.444 -1.387 1.00 82.00 85 SER A N 1
ATOM 659 C CA . SER A 1 85 ? -17.177 10.853 -0.359 1.00 82.00 85 SER A CA 1
ATOM 660 C C . SER A 1 85 ? -17.828 11.893 0.563 1.00 82.00 85 SER A C 1
ATOM 662 O O . SER A 1 85 ? -18.769 11.557 1.285 1.00 82.00 85 SER A O 1
ATOM 664 N N . GLY A 1 86 ? -17.326 13.137 0.569 1.00 78.75 86 GLY A N 1
ATOM 665 C CA . GLY A 1 86 ? -17.816 14.231 1.414 1.00 78.75 86 GLY A CA 1
ATOM 666 C C . GLY A 1 86 ? -17.543 14.054 2.912 1.00 78.75 86 GLY A C 1
ATOM 667 O O . GLY A 1 86 ? -18.045 14.832 3.720 1.00 78.75 86 GLY A O 1
ATOM 668 N N . LYS A 1 87 ? -16.776 13.031 3.307 1.00 86.31 87 LYS A N 1
ATOM 669 C CA . LYS A 1 87 ? -16.381 12.781 4.698 1.00 86.31 87 LYS A CA 1
ATOM 670 C C . LYS A 1 87 ? -14.992 13.348 4.959 1.00 86.31 87 LYS A C 1
ATOM 672 O O . LYS A 1 87 ? -14.131 13.295 4.088 1.00 86.31 87 LYS A O 1
ATOM 677 N N . ASN A 1 88 ? -14.755 13.817 6.180 1.00 90.38 88 ASN A N 1
ATOM 678 C CA . ASN A 1 88 ? -13.413 14.204 6.609 1.00 90.38 88 ASN A CA 1
ATOM 679 C C . ASN A 1 88 ? -12.489 12.977 6.617 1.00 90.38 88 ASN A C 1
ATOM 681 O O . ASN A 1 88 ? -12.861 11.921 7.134 1.00 90.38 88 ASN A O 1
ATOM 685 N N . PHE A 1 89 ? -11.285 13.127 6.067 1.00 93.81 89 PHE A N 1
ATOM 686 C CA . PHE A 1 89 ? -10.260 12.087 6.035 1.00 93.81 89 PHE A CA 1
ATOM 687 C C . PHE A 1 89 ? -8.862 12.705 6.130 1.00 93.81 89 PHE A C 1
ATOM 689 O O . PHE A 1 89 ? -8.662 13.865 5.769 1.00 93.81 89 PHE A O 1
ATOM 696 N N . SER A 1 90 ? -7.890 11.923 6.597 1.00 95.25 90 SER A N 1
ATOM 697 C CA . SER A 1 90 ? -6.475 12.258 6.451 1.00 95.25 90 SER A CA 1
ATOM 698 C C . SER A 1 90 ? -5.974 11.767 5.098 1.00 95.25 90 SER A C 1
ATOM 700 O O . SER A 1 90 ? -6.186 10.601 4.739 1.00 95.25 90 SER A O 1
ATOM 702 N N . ARG A 1 91 ? -5.305 12.653 4.353 1.00 96.06 91 ARG A N 1
ATOM 703 C CA . ARG A 1 91 ? -4.717 12.330 3.048 1.00 96.06 91 ARG A CA 1
ATOM 704 C C . ARG A 1 91 ? -3.810 11.109 3.154 1.00 96.06 91 ARG A C 1
ATOM 706 O O . ARG A 1 91 ? -3.093 10.971 4.137 1.00 96.06 91 ARG A O 1
ATOM 713 N N . LEU A 1 92 ? -3.904 10.217 2.175 1.00 97.88 92 LEU A N 1
ATOM 714 C CA . LEU A 1 92 ? -2.939 9.145 1.961 1.00 97.88 92 LEU A CA 1
ATOM 715 C C . LEU A 1 92 ? -1.608 9.771 1.544 1.00 97.88 92 LEU A C 1
ATOM 717 O O . LEU A 1 92 ? -1.616 10.624 0.652 1.00 97.88 92 LEU A O 1
ATOM 721 N N . THR A 1 93 ? -0.506 9.349 2.158 1.00 98.06 93 THR A N 1
ATOM 722 C CA . THR A 1 93 ? 0.852 9.710 1.722 1.00 98.06 93 THR A CA 1
ATOM 723 C C . THR A 1 93 ? 1.507 8.579 0.929 1.00 98.06 93 THR A C 1
ATOM 725 O O . THR A 1 93 ? 1.016 7.444 0.911 1.00 98.06 93 THR A O 1
ATOM 728 N N . LEU A 1 94 ? 2.624 8.885 0.263 1.00 97.19 94 LEU A N 1
ATOM 729 C CA . LEU A 1 94 ? 3.423 7.878 -0.431 1.00 97.19 94 LEU A CA 1
ATOM 730 C C . LEU A 1 94 ? 3.994 6.846 0.551 1.00 97.19 94 LEU A C 1
ATOM 732 O O . LEU A 1 94 ? 3.918 5.651 0.2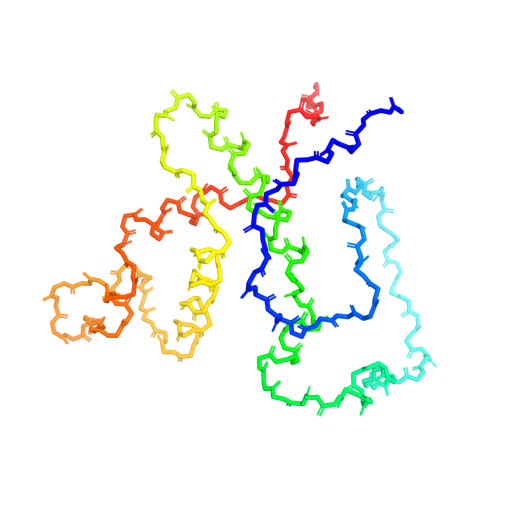71 1.00 97.19 94 LEU A O 1
ATOM 736 N N . GLU A 1 95 ? 4.480 7.264 1.726 1.00 97.25 95 GLU A N 1
ATOM 737 C CA . GLU A 1 95 ? 5.023 6.330 2.721 1.00 97.25 95 GLU A CA 1
ATOM 738 C C . GLU A 1 95 ? 3.949 5.376 3.249 1.00 97.25 95 GLU A C 1
ATOM 740 O O . GLU A 1 95 ? 4.189 4.176 3.383 1.00 97.25 95 GLU A O 1
ATOM 745 N N . GLU A 1 96 ? 2.738 5.881 3.505 1.00 98.19 96 GLU A N 1
ATOM 746 C CA . GLU A 1 96 ? 1.613 5.044 3.921 1.00 98.19 96 GLU A CA 1
ATOM 747 C C . GLU A 1 96 ? 1.214 4.036 2.840 1.00 98.19 96 GLU A C 1
ATOM 749 O O . GLU A 1 96 ? 0.869 2.899 3.171 1.00 98.19 96 GLU A O 1
ATOM 754 N N . LEU A 1 97 ? 1.266 4.421 1.560 1.00 98.25 97 LEU A N 1
ATOM 755 C CA . LEU A 1 97 ? 1.000 3.504 0.454 1.00 98.25 97 LEU A CA 1
ATOM 756 C C . LEU A 1 97 ? 2.093 2.432 0.339 1.00 98.25 97 LEU A C 1
ATOM 758 O O . LEU A 1 97 ? 1.763 1.253 0.210 1.00 98.25 97 LEU A O 1
ATOM 762 N N . ILE A 1 98 ? 3.372 2.807 0.433 1.00 96.88 98 ILE A N 1
ATOM 763 C CA . ILE A 1 98 ? 4.499 1.860 0.434 1.00 96.88 98 ILE A CA 1
ATOM 764 C C . ILE A 1 98 ? 4.344 0.866 1.589 1.00 96.88 98 ILE A C 1
ATOM 766 O O . ILE A 1 98 ? 4.426 -0.347 1.380 1.00 96.88 98 ILE A O 1
ATOM 770 N N . LEU A 1 99 ? 4.042 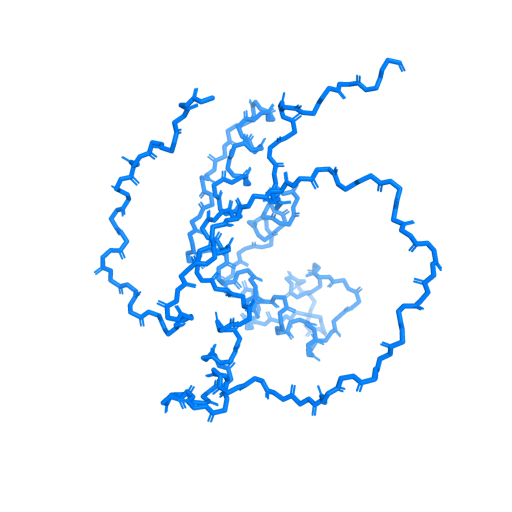1.356 2.795 1.00 97.81 99 LEU A N 1
ATOM 771 C CA . LEU A 1 99 ? 3.817 0.510 3.963 1.00 97.81 99 LEU A CA 1
ATOM 772 C C . LEU A 1 99 ? 2.608 -0.409 3.767 1.00 97.81 99 LEU A C 1
ATOM 774 O O . LEU A 1 99 ? 2.692 -1.604 4.041 1.00 97.81 99 LEU A O 1
ATOM 778 N N . PHE A 1 100 ? 1.501 0.108 3.232 1.00 98.19 100 PHE A N 1
ATOM 779 C CA . PHE A 1 100 ? 0.322 -0.690 2.901 1.00 98.19 100 PHE A CA 1
ATOM 780 C C . PHE A 1 100 ? 0.654 -1.828 1.920 1.00 98.19 100 PHE A C 1
ATOM 782 O O . PHE A 1 100 ? 0.209 -2.961 2.123 1.00 98.19 100 PHE A O 1
ATOM 789 N N . LEU A 1 101 ? 1.462 -1.577 0.887 1.00 97.06 101 LEU A N 1
ATOM 790 C CA . LEU A 1 101 ? 1.904 -2.604 -0.065 1.00 97.06 101 LEU A CA 1
ATOM 791 C C . LEU A 1 101 ? 2.815 -3.642 0.603 1.00 97.06 101 LEU A C 1
ATOM 793 O O . LEU A 1 101 ? 2.583 -4.842 0.449 1.00 97.06 101 LEU A O 1
ATOM 797 N N . ALA A 1 102 ? 3.785 -3.201 1.408 1.00 96.25 102 ALA A N 1
ATOM 798 C CA . ALA A 1 102 ? 4.667 -4.086 2.168 1.00 96.25 102 ALA A CA 1
ATOM 799 C C . ALA A 1 102 ? 3.882 -4.995 3.132 1.00 96.25 102 ALA A C 1
ATOM 801 O O . ALA A 1 102 ? 4.156 -6.196 3.238 1.00 96.25 102 ALA A O 1
ATOM 802 N N . MET A 1 103 ? 2.847 -4.456 3.784 1.00 97.75 103 MET A N 1
ATOM 803 C CA . MET A 1 103 ? 1.935 -5.234 4.621 1.00 97.75 103 MET A CA 1
ATOM 804 C C . MET A 1 103 ? 1.164 -6.274 3.802 1.00 97.75 103 MET A C 1
ATOM 806 O O . MET A 1 103 ? 1.080 -7.424 4.224 1.00 97.75 103 MET A O 1
ATOM 810 N N . ASN A 1 104 ? 0.642 -5.924 2.621 1.00 97.19 104 ASN A N 1
ATOM 811 C CA . ASN A 1 104 ? -0.047 -6.887 1.750 1.00 97.19 104 ASN A CA 1
ATOM 812 C C . ASN A 1 104 ? 0.883 -8.017 1.276 1.00 97.19 104 ASN A C 1
ATOM 814 O O . ASN A 1 104 ? 0.470 -9.177 1.278 1.00 97.19 104 ASN A O 1
ATOM 818 N N . LEU A 1 105 ? 2.140 -7.713 0.937 1.00 96.06 105 LEU A N 1
ATOM 819 C CA . LEU A 1 105 ? 3.147 -8.729 0.607 1.00 96.06 105 LEU A CA 1
ATOM 820 C C . LEU A 1 105 ? 3.415 -9.657 1.803 1.00 96.06 105 LEU A C 1
ATOM 822 O O . LEU A 1 105 ? 3.379 -10.879 1.661 1.00 96.06 105 LEU A O 1
ATOM 826 N N . THR A 1 106 ? 3.592 -9.087 2.997 1.00 95.81 106 THR A N 1
ATOM 827 C CA . THR A 1 106 ? 3.816 -9.843 4.242 1.00 95.81 106 THR A CA 1
ATOM 828 C C . THR A 1 1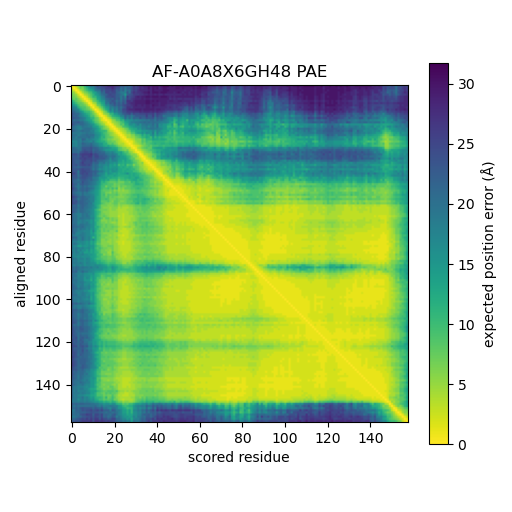06 ? 2.641 -10.768 4.567 1.00 95.81 106 THR A C 1
ATOM 830 O O . THR A 1 106 ? 2.835 -11.950 4.853 1.00 95.81 106 THR A O 1
ATOM 833 N N . MET A 1 107 ? 1.410 -10.260 4.480 1.00 97.06 107 MET A N 1
ATOM 834 C CA . MET A 1 107 ? 0.188 -11.037 4.718 1.00 97.06 107 MET A CA 1
ATOM 835 C C . MET A 1 107 ? -0.056 -12.098 3.635 1.00 97.06 107 MET A C 1
ATOM 837 O O . MET A 1 107 ? -0.674 -13.126 3.907 1.00 97.06 107 MET A O 1
ATOM 841 N N . GLY A 1 108 ? 0.459 -11.887 2.421 1.00 96.50 108 GLY A N 1
ATOM 842 C CA . GLY A 1 108 ? 0.477 -12.897 1.365 1.00 96.50 108 GLY A CA 1
ATOM 843 C C . GLY A 1 108 ? 1.362 -14.099 1.708 1.00 96.50 108 GLY A C 1
ATOM 844 O O . GLY A 1 108 ? 0.989 -15.231 1.406 1.00 96.50 108 GLY A O 1
ATOM 845 N N . VAL A 1 109 ? 2.493 -13.865 2.383 1.00 95.50 109 VAL A N 1
ATOM 846 C CA . VAL A 1 109 ? 3.406 -14.920 2.857 1.00 95.50 109 VAL A CA 1
ATOM 847 C C . VAL A 1 109 ? 2.852 -15.608 4.106 1.00 95.50 109 VAL A C 1
ATOM 849 O O . VAL A 1 109 ? 2.702 -16.829 4.132 1.00 95.50 109 VAL A O 1
ATOM 852 N N . LYS A 1 110 ? 2.518 -14.839 5.147 1.00 94.44 110 LYS A N 1
ATOM 853 C CA . LYS A 1 110 ? 1.934 -15.354 6.392 1.00 94.44 110 LYS A CA 1
ATOM 854 C C . LYS A 1 110 ? 0.430 -15.134 6.370 1.00 94.44 110 LYS A C 1
ATOM 856 O O . LYS A 1 110 ? -0.040 -14.169 6.956 1.00 94.44 110 LYS A O 1
ATOM 861 N N . ARG A 1 111 ? -0.328 -16.002 5.701 1.00 96.25 111 ARG A N 1
ATOM 862 C CA . ARG A 1 111 ? -1.775 -15.817 5.492 1.00 96.25 111 ARG A CA 1
ATOM 863 C C . ARG A 1 111 ? -2.626 -16.253 6.693 1.00 96.25 111 ARG A C 1
ATOM 865 O O . ARG A 1 111 ? -2.564 -17.409 7.100 1.00 96.25 111 ARG A O 1
ATOM 872 N N . LEU A 1 112 ? -3.480 -15.356 7.191 1.00 96.75 112 LEU A N 1
ATOM 873 C CA . LEU A 1 112 ? -4.542 -15.650 8.167 1.00 96.75 112 LEU A CA 1
ATOM 874 C C . LEU A 1 112 ? -5.930 -15.748 7.495 1.00 96.75 112 LEU A C 1
ATOM 876 O O . LEU A 1 112 ? -6.068 -15.351 6.332 1.00 96.75 112 LEU A O 1
ATOM 880 N N . PRO A 1 113 ? -6.964 -16.283 8.182 1.00 96.44 113 PRO A N 1
ATOM 881 C CA . PRO A 1 113 ? -8.308 -16.428 7.609 1.00 96.44 113 PRO A CA 1
ATOM 882 C C . PRO A 1 113 ? -8.921 -15.103 7.134 1.00 96.44 113 PRO A C 1
ATOM 884 O O . PRO A 1 113 ? -9.556 -15.057 6.080 1.00 96.44 113 PRO A O 1
ATOM 887 N N . SER A 1 114 ? -8.694 -14.021 7.878 1.00 96.38 114 SER A N 1
ATOM 888 C CA . SER A 1 114 ? -9.085 -12.655 7.540 1.00 96.38 114 SER A CA 1
ATOM 889 C C . SER A 1 114 ? -7.916 -11.694 7.732 1.00 96.38 114 SER A C 1
ATOM 891 O O . SER A 1 114 ? -7.145 -11.821 8.679 1.00 96.38 114 SER A O 1
ATOM 893 N N . TYR A 1 115 ? -7.824 -10.650 6.899 1.00 96.56 115 TYR A N 1
ATOM 894 C CA . TYR A 1 115 ? -6.845 -9.579 7.128 1.00 96.56 115 TYR A CA 1
ATOM 895 C C . TYR A 1 115 ? -7.070 -8.883 8.480 1.00 96.56 115 TYR A C 1
ATOM 897 O O . TYR A 1 115 ? -6.153 -8.313 9.047 1.00 96.56 115 TYR A O 1
ATOM 905 N N . ARG A 1 116 ? -8.282 -8.925 9.041 1.00 97.31 116 ARG A N 1
ATOM 906 C CA . ARG A 1 116 ? -8.532 -8.354 10.371 1.00 97.31 116 ARG A CA 1
ATOM 907 C C . ARG A 1 116 ? -7.927 -9.187 11.496 1.00 97.31 116 ARG A C 1
ATOM 909 O O . ARG A 1 116 ? -7.687 -8.636 12.566 1.00 97.31 116 ARG A O 1
ATOM 916 N N . ASP A 1 117 ? -7.653 -10.467 11.252 1.00 98.19 117 ASP A N 1
ATOM 917 C CA . ASP A 1 117 ? -7.160 -11.385 12.278 1.00 98.19 117 ASP A CA 1
ATOM 918 C C . ASP A 1 117 ? -5.745 -11.026 12.745 1.00 98.19 117 ASP A C 1
ATOM 920 O O . ASP A 1 117 ? -5.437 -11.232 13.912 1.00 98.19 117 ASP A O 1
ATOM 924 N N . TYR A 1 118 ? -4.932 -10.374 11.904 1.00 98.06 118 TYR A N 1
ATOM 925 C CA . TYR A 1 118 ? -3.608 -9.870 12.302 1.00 98.06 118 TYR A CA 1
ATOM 926 C C . TYR A 1 118 ? -3.691 -8.846 13.445 1.00 98.06 118 TYR A C 1
ATOM 928 O O . TYR A 1 118 ? -2.779 -8.753 14.260 1.00 98.06 118 TYR A O 1
ATOM 936 N N . TRP A 1 119 ? -4.802 -8.108 13.543 1.00 98.31 119 TRP A N 1
ATOM 937 C CA . TRP A 1 119 ? -5.091 -7.164 14.630 1.00 98.31 119 TRP A CA 1
ATOM 938 C C . TRP A 1 119 ? -6.019 -7.749 15.703 1.00 98.31 119 TRP A C 1
ATOM 940 O O . TRP A 1 119 ? -6.527 -7.009 16.546 1.00 98.31 119 TRP A O 1
ATOM 950 N N . SER A 1 120 ? -6.281 -9.057 15.671 1.00 97.62 120 SER A N 1
ATOM 951 C CA . SER A 1 120 ? -7.083 -9.727 16.692 1.00 97.62 120 SER A CA 1
ATOM 952 C C . SER A 1 120 ? -6.440 -9.577 18.069 1.00 97.62 120 SER A C 1
ATOM 954 O O . SER A 1 120 ? -5.224 -9.471 18.184 1.00 97.62 120 SER A O 1
ATOM 956 N N . THR A 1 121 ? -7.253 -9.609 19.122 1.00 96.31 121 THR A N 1
ATOM 957 C CA . THR A 1 121 ? -6.776 -9.725 20.509 1.00 96.31 121 THR A CA 1
ATOM 958 C C . THR A 1 121 ? -6.569 -11.182 20.931 1.00 96.31 121 THR A C 1
ATOM 960 O O . THR A 1 121 ? -6.194 -11.439 22.067 1.00 96.31 121 THR A O 1
ATOM 963 N N . SER A 1 122 ? -6.889 -12.149 20.065 1.00 96.75 122 SER A N 1
ATOM 964 C CA . SER A 1 122 ? -6.660 -13.571 20.325 1.00 96.75 122 SER A CA 1
ATOM 965 C C . SER A 1 122 ? -5.196 -13.923 20.089 1.00 96.75 122 SER A C 1
ATOM 967 O O . SER A 1 122 ? -4.714 -13.735 18.977 1.00 96.75 122 SER A O 1
ATOM 969 N N . ASP A 1 123 ? -4.535 -14.533 21.071 1.00 94.75 123 ASP A N 1
ATOM 970 C CA . ASP A 1 123 ? -3.121 -14.938 20.980 1.00 94.75 123 ASP A CA 1
ATOM 971 C C . ASP A 1 123 ? -2.809 -15.871 19.797 1.00 94.75 123 ASP A C 1
ATOM 973 O O . ASP A 1 123 ? -1.688 -15.900 19.301 1.00 94.75 123 ASP A O 1
ATOM 977 N N . ILE A 1 124 ? -3.801 -16.636 19.327 1.00 96.06 124 ILE A N 1
ATOM 978 C CA . ILE A 1 124 ? -3.641 -17.577 18.206 1.00 96.06 124 ILE A CA 1
ATOM 979 C C . ILE A 1 124 ? -3.589 -16.839 16.858 1.00 96.06 124 ILE A C 1
ATOM 981 O O . ILE A 1 124 ? -2.974 -17.322 15.908 1.00 96.06 124 ILE A O 1
ATOM 985 N N . LEU A 1 125 ? -4.263 -15.692 16.761 1.00 96.81 125 LEU A N 1
ATOM 986 C CA . LEU A 1 125 ? -4.438 -14.945 15.514 1.00 96.81 125 LEU A CA 1
ATOM 987 C C . LEU A 1 125 ? -3.612 -13.659 15.474 1.00 96.81 125 LEU A C 1
ATOM 989 O O . LEU A 1 125 ? -3.200 -13.240 14.396 1.00 96.81 125 LEU A O 1
ATOM 993 N N . HIS A 1 126 ? -3.372 -13.045 16.632 1.00 97.50 126 HIS A N 1
ATOM 994 C CA . HIS A 1 126 ? -2.675 -11.777 16.745 1.00 97.50 126 HIS A CA 1
ATOM 995 C C . HIS A 1 126 ? -1.283 -11.849 16.117 1.00 97.50 126 HIS A C 1
ATOM 997 O O . HIS A 1 126 ? -0.477 -12.730 16.426 1.00 97.50 126 HIS A O 1
ATOM 1003 N N . ASP A 1 127 ? -0.983 -10.880 15.258 1.00 97.50 127 ASP A N 1
ATOM 1004 C CA . ASP A 1 127 ? 0.343 -10.703 14.695 1.00 97.50 127 ASP A CA 1
ATOM 1005 C C . ASP A 1 127 ? 0.946 -9.389 15.211 1.00 97.50 127 ASP A C 1
ATOM 1007 O O . ASP A 1 127 ? 0.559 -8.310 14.745 1.00 97.50 127 ASP A O 1
ATOM 1011 N N . PRO A 1 128 ? 1.895 -9.439 16.164 1.00 96.31 128 PRO A N 1
ATOM 1012 C CA . PRO A 1 128 ? 2.463 -8.226 16.746 1.00 96.31 128 PRO A CA 1
ATOM 1013 C C . PRO A 1 128 ? 3.299 -7.428 15.741 1.00 96.31 128 PRO A C 1
ATOM 1015 O O . PRO A 1 128 ? 3.410 -6.213 15.873 1.00 96.31 128 PRO A O 1
ATOM 1018 N N . TYR A 1 129 ? 3.860 -8.077 14.715 1.00 96.38 129 TYR A N 1
ATOM 1019 C CA . TYR A 1 129 ? 4.618 -7.383 13.682 1.00 96.38 129 TYR A CA 1
ATOM 1020 C C . TYR A 1 129 ? 3.669 -6.565 12.804 1.00 96.38 129 TYR A C 1
ATOM 1022 O O . TYR A 1 129 ? 3.753 -5.341 12.801 1.00 96.38 129 TYR A O 1
ATOM 1030 N N . VAL A 1 130 ? 2.698 -7.207 12.149 1.00 96.75 130 VAL A N 1
ATOM 1031 C CA . VAL A 1 130 ? 1.736 -6.544 11.251 1.00 96.75 130 VAL A CA 1
ATOM 1032 C C . VAL A 1 130 ? 0.912 -5.496 11.992 1.00 96.75 130 VAL A C 1
ATOM 1034 O O . VAL A 1 130 ? 0.752 -4.379 11.500 1.00 96.75 130 VAL A O 1
ATOM 1037 N N . SER A 1 131 ? 0.408 -5.823 13.183 1.00 97.19 131 SER A N 1
ATOM 1038 C CA . SER A 1 131 ? -0.464 -4.907 13.923 1.00 97.19 131 SER A CA 1
ATOM 1039 C C . SER A 1 131 ? 0.249 -3.644 14.415 1.00 97.19 131 SER A C 1
ATOM 1041 O O . SER A 1 131 ? -0.408 -2.612 14.565 1.00 97.19 131 SER A O 1
ATOM 1043 N N . SER A 1 132 ? 1.573 -3.699 14.609 1.00 97.56 132 SER A N 1
ATOM 1044 C CA . SER A 1 132 ? 2.389 -2.546 15.011 1.00 97.56 132 SER A CA 1
ATOM 1045 C C . SER A 1 132 ? 2.677 -1.555 13.879 1.00 97.56 132 SER A C 1
ATOM 1047 O O . SER A 1 132 ? 2.919 -0.383 14.157 1.00 97.56 132 SER A O 1
ATOM 1049 N N . LEU A 1 133 ? 2.627 -1.994 12.614 1.00 97.75 133 LEU A N 1
ATOM 1050 C CA . LEU A 1 133 ? 2.993 -1.161 11.462 1.00 97.75 133 LEU A CA 1
ATOM 1051 C C . LEU A 1 133 ? 1.946 -0.083 11.168 1.00 97.75 133 LEU A C 1
ATOM 1053 O O . LEU A 1 133 ? 2.280 1.068 10.902 1.00 97.75 133 LEU A O 1
ATOM 1057 N N . MET A 1 134 ? 0.665 -0.454 11.196 1.00 98.00 134 MET A N 1
ATOM 1058 C CA . MET A 1 134 ? -0.439 0.450 10.883 1.00 98.00 134 MET A CA 1
ATOM 1059 C C . MET A 1 134 ? -1.707 0.018 11.629 1.00 98.00 134 MET A C 1
ATOM 1061 O O . MET A 1 134 ? -2.011 -1.175 11.659 1.00 98.00 134 MET A O 1
ATOM 1065 N N . PRO A 1 135 ? -2.516 0.944 12.178 1.00 98.06 135 PRO A N 1
ATOM 1066 C CA . PRO A 1 135 ? -3.807 0.593 12.762 1.00 98.06 135 PRO A CA 1
ATOM 1067 C C . PRO A 1 135 ? -4.762 -0.037 11.736 1.00 98.06 135 PRO A C 1
ATOM 1069 O O . PRO A 1 135 ? -4.887 0.457 10.612 1.00 98.06 135 PRO A O 1
ATOM 1072 N N . VAL A 1 136 ? -5.531 -1.057 12.143 1.00 98.06 136 VAL A N 1
ATOM 1073 C CA . VAL A 1 136 ? -6.508 -1.750 11.272 1.00 98.06 136 VAL A CA 1
ATOM 1074 C C . VAL A 1 136 ? -7.514 -0.798 10.622 1.00 98.06 136 VAL A C 1
ATOM 1076 O O . VAL A 1 136 ? -7.978 -1.034 9.505 1.00 98.06 136 VAL A O 1
ATOM 1079 N N . THR A 1 137 ? -7.858 0.292 11.310 1.00 97.88 137 THR A N 1
ATOM 1080 C CA . THR A 1 137 ? -8.768 1.330 10.819 1.00 97.88 137 THR A CA 1
ATOM 1081 C C . THR A 1 137 ? -8.162 2.099 9.653 1.00 97.88 137 THR A C 1
ATOM 1083 O O . THR A 1 137 ? -8.850 2.303 8.654 1.00 97.88 137 THR A O 1
ATOM 1086 N N . ARG A 1 138 ? -6.875 2.464 9.734 1.00 98.06 138 ARG A N 1
ATOM 1087 C CA . ARG A 1 138 ? -6.157 3.134 8.645 1.00 98.06 138 ARG A CA 1
ATOM 1088 C C . ARG A 1 138 ? -5.927 2.180 7.480 1.00 98.06 138 ARG A C 1
ATOM 1090 O O . ARG A 1 138 ? -6.279 2.537 6.362 1.00 98.06 138 ARG A O 1
ATOM 1097 N N . PHE A 1 139 ? -5.492 0.946 7.743 1.00 98.44 139 PHE A N 1
ATOM 1098 C CA . PHE A 1 139 ? -5.349 -0.080 6.704 1.00 98.44 139 PHE A CA 1
ATOM 1099 C C . PHE A 1 139 ? -6.668 -0.304 5.945 1.00 98.44 139 PHE A C 1
ATOM 1101 O O . PHE A 1 139 ? -6.707 -0.255 4.718 1.00 98.44 139 PHE A O 1
ATOM 1108 N N . THR A 1 140 ? -7.777 -0.485 6.674 1.00 97.88 140 THR A N 1
ATOM 1109 C CA . THR A 1 140 ? -9.111 -0.673 6.076 1.00 97.88 140 THR A CA 1
ATOM 1110 C C . THR A 1 140 ? -9.554 0.562 5.287 1.00 97.88 140 THR A C 1
ATOM 1112 O O . THR A 1 140 ? -10.196 0.427 4.246 1.00 97.88 140 THR A O 1
ATOM 1115 N N . TRP A 1 141 ? -9.213 1.766 5.757 1.00 97.50 141 TRP A N 1
ATOM 1116 C CA . TRP A 1 141 ? -9.509 3.001 5.037 1.00 97.50 141 TRP A CA 1
ATOM 1117 C C . TRP A 1 141 ? -8.749 3.076 3.708 1.00 97.50 141 TRP A C 1
ATOM 1119 O O . TRP A 1 141 ? -9.375 3.368 2.690 1.00 97.50 141 TRP A O 1
ATOM 1129 N N . ILE A 1 142 ? -7.448 2.759 3.692 1.00 98.25 142 ILE A N 1
ATOM 1130 C CA . ILE A 1 142 ? -6.644 2.730 2.459 1.00 98.25 142 ILE A CA 1
ATOM 1131 C C . ILE A 1 142 ? -7.214 1.680 1.504 1.00 98.25 142 ILE A C 1
ATOM 1133 O O . ILE A 1 142 ? -7.512 2.001 0.359 1.00 98.25 142 ILE A O 1
ATOM 1137 N N . PHE A 1 143 ? -7.478 0.466 1.996 1.00 96.69 143 PHE A N 1
ATOM 1138 C CA . PHE A 1 143 ? -8.067 -0.620 1.208 1.00 96.69 143 PHE A CA 1
ATOM 1139 C C . PHE A 1 143 ? -9.377 -0.209 0.514 1.00 96.69 143 PHE A C 1
ATOM 1141 O O . PHE A 1 143 ? -9.578 -0.507 -0.659 1.00 96.69 143 PHE A O 1
ATOM 1148 N N . GLY A 1 144 ? -10.264 0.506 1.216 1.00 94.88 144 GLY A N 1
ATOM 1149 C CA . GLY A 1 144 ? -11.546 0.958 0.664 1.00 94.88 144 GLY A CA 1
ATOM 1150 C C . GLY A 1 144 ? -11.471 2.187 -0.252 1.00 94.88 144 GLY A C 1
ATOM 1151 O O . GLY A 1 144 ? -12.427 2.449 -0.982 1.00 94.88 144 GLY A O 1
ATOM 1152 N N . ASN A 1 145 ? -10.374 2.948 -0.212 1.00 94.94 145 ASN A N 1
ATOM 1153 C CA . ASN A 1 145 ? -10.189 4.167 -1.009 1.00 94.94 145 ASN A CA 1
ATOM 1154 C C . ASN A 1 145 ? -9.099 4.034 -2.077 1.00 94.94 145 ASN A C 1
ATOM 1156 O O . ASN A 1 145 ? -8.896 4.983 -2.829 1.00 94.94 145 ASN A O 1
ATOM 1160 N N . PHE A 1 146 ? -8.450 2.876 -2.198 1.00 95.31 146 PHE A N 1
ATOM 1161 C CA . PHE A 1 146 ? -7.447 2.604 -3.222 1.00 95.31 146 PHE A CA 1
ATOM 1162 C C . PHE A 1 146 ? -8.052 2.754 -4.626 1.00 95.31 146 PHE A C 1
ATOM 1164 O O . PHE A 1 146 ? -8.907 1.964 -5.030 1.00 95.31 146 PHE A O 1
ATOM 1171 N N . HIS A 1 147 ? -7.620 3.773 -5.370 1.00 91.62 147 HIS A N 1
ATOM 1172 C CA . HIS A 1 147 ? -8.102 4.076 -6.717 1.00 91.62 147 HIS A CA 1
ATOM 1173 C C . HIS A 1 147 ? -6.945 4.329 -7.675 1.00 91.62 147 HIS A C 1
ATOM 1175 O O . HIS A 1 147 ? -5.973 4.995 -7.340 1.00 91.62 147 HIS A O 1
ATOM 1181 N N . LEU A 1 148 ? -7.096 3.823 -8.901 1.00 89.56 148 LEU A N 1
ATOM 1182 C CA . LEU A 1 148 ? -6.149 4.045 -9.998 1.00 89.56 148 LEU A CA 1
ATOM 1183 C C . LEU A 1 148 ? -6.576 5.196 -10.918 1.00 89.56 148 LEU A C 1
ATOM 1185 O O . LEU A 1 148 ? -5.767 5.708 -11.682 1.00 89.56 148 LEU A O 1
ATOM 1189 N N . ASN A 1 149 ? -7.856 5.575 -10.883 1.00 83.69 149 ASN A N 1
ATOM 1190 C CA . ASN A 1 149 ? -8.417 6.633 -11.713 1.00 83.69 149 ASN A CA 1
ATOM 1191 C C . ASN A 1 149 ? -9.678 7.221 -11.059 1.00 83.69 149 ASN A C 1
ATOM 1193 O O . ASN A 1 149 ? -10.518 6.476 -10.547 1.00 83.69 149 ASN A O 1
ATOM 1197 N N . ALA A 1 150 ? -9.833 8.542 -11.100 1.00 68.88 150 ALA A N 1
ATOM 1198 C CA . ALA A 1 150 ? -10.999 9.239 -10.583 1.00 68.88 150 ALA A CA 1
ATOM 1199 C C . ALA A 1 150 ? -12.208 9.060 -11.513 1.00 68.88 150 ALA A C 1
ATOM 1201 O O . ALA A 1 150 ? -12.191 9.383 -12.702 1.00 68.88 150 ALA A O 1
ATOM 1202 N N . ASN A 1 151 ? -13.320 8.602 -10.941 1.00 65.94 151 ASN A N 1
ATOM 1203 C CA . ASN A 1 151 ? -14.536 8.275 -11.688 1.00 65.94 151 ASN A CA 1
ATOM 1204 C C . ASN A 1 151 ? -15.326 9.502 -12.187 1.00 65.94 151 ASN A C 1
ATOM 1206 O O . ASN A 1 151 ? -16.331 9.338 -12.875 1.00 65.94 151 ASN A O 1
ATOM 1210 N N . THR A 1 152 ? -14.894 10.728 -11.877 1.00 61.34 152 THR A N 1
ATOM 1211 C CA . THR A 1 152 ? -15.574 11.981 -12.259 1.00 61.34 152 THR A CA 1
ATOM 1212 C C . THR A 1 152 ? -15.646 12.197 -13.770 1.00 61.34 152 THR A C 1
ATOM 1214 O O . THR A 1 152 ? -16.594 12.813 -14.249 1.00 61.34 152 THR A O 1
ATOM 1217 N N . LEU A 1 153 ? -14.698 11.644 -14.532 1.00 55.06 153 LEU A N 1
ATOM 1218 C CA . LEU A 1 153 ? -14.693 11.691 -16.000 1.00 55.06 153 LEU A CA 1
ATOM 1219 C C . LEU A 1 153 ? -15.418 10.500 -16.648 1.00 55.06 153 LEU A C 1
ATOM 1221 O O . LEU A 1 153 ? -15.611 10.471 -17.868 1.00 55.06 153 LEU A O 1
ATOM 1225 N N . MET A 1 154 ? -15.850 9.507 -15.864 1.00 55.78 154 MET A N 1
ATOM 1226 C CA . MET A 1 154 ? -16.607 8.384 -16.403 1.00 55.78 154 MET A CA 1
ATOM 1227 C C . MET A 1 154 ? -18.062 8.801 -16.609 1.00 55.78 154 MET A C 1
ATOM 1229 O O . MET A 1 154 ? -18.838 8.918 -15.662 1.00 55.78 154 MET A O 1
ATOM 1233 N N . LYS A 1 155 ? -18.453 9.001 -17.876 1.00 52.19 155 LYS A N 1
ATOM 1234 C CA . LYS A 1 155 ? -19.862 9.188 -18.253 1.00 52.19 155 LYS A CA 1
ATOM 1235 C C . LYS A 1 155 ? -20.697 8.070 -17.624 1.00 52.19 155 LYS A C 1
ATOM 1237 O O . LYS A 1 155 ? -20.431 6.891 -17.877 1.00 52.19 155 LYS A O 1
ATOM 1242 N N . LYS A 1 156 ? -21.715 8.434 -16.834 1.00 52.16 156 LYS A N 1
ATOM 1243 C CA . LYS A 1 156 ? -22.726 7.474 -16.375 1.00 52.16 156 LYS A CA 1
ATOM 1244 C C . LYS A 1 156 ? -23.299 6.784 -17.612 1.00 52.16 156 LYS A C 1
ATOM 1246 O O . LYS A 1 156 ? -23.636 7.458 -18.586 1.00 52.16 156 LYS A O 1
ATOM 1251 N N . LYS A 1 157 ? -23.347 5.450 -17.600 1.00 54.28 157 LYS A N 1
ATOM 1252 C CA . LYS A 1 157 ? -24.093 4.713 -18.624 1.00 54.28 157 LYS A CA 1
ATOM 1253 C C . LYS A 1 157 ? -25.544 5.197 -18.540 1.00 54.28 157 LYS A C 1
ATOM 1255 O O . LYS A 1 157 ? -26.128 5.110 -17.462 1.00 54.28 157 LYS A O 1
ATOM 1260 N N . ALA A 1 158 ? -26.028 5.786 -19.632 1.00 46.00 158 ALA A N 1
ATOM 1261 C CA . ALA A 1 158 ? -27.444 6.062 -19.839 1.00 46.00 158 ALA A CA 1
ATOM 12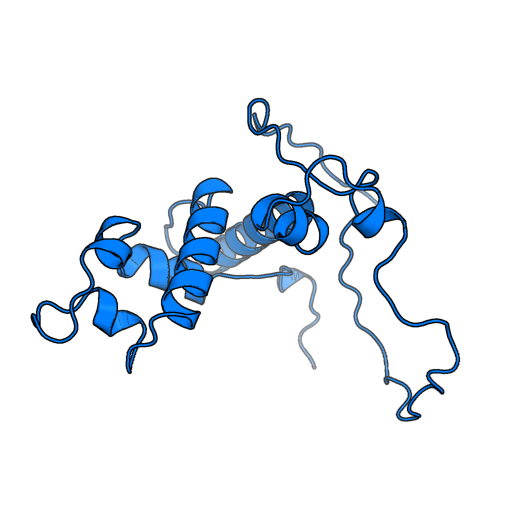62 C C . ALA A 1 158 ? -28.212 4.744 -19.982 1.00 46.00 158 ALA A C 1
ATOM 1264 O O . ALA A 1 158 ? -27.594 3.771 -20.485 1.00 46.00 158 ALA A O 1
#

pLDDT: mean 82.73, std 18.25, range [30.78, 98.44]

Sequence (158 aa):
MEACHDDESDANDINMPGPSQPIMICWEKRGKIQKTIPNFDSETGFSDEIMNMDDQSPVAIFLALFSVVIMESIVFQSNIYATQSGKNFSRLTLEELILFLAMNLTMGVKRLPSYRDYWSTSDILHDPYVSSLMPVTRFTWIFGNFHLNANTLMKKKA

Mean predicted aligned error: 9.71 Å

Solvent-accessible surface area (backbone atoms only — not comparable to full-atom values): 10364 Å² total; per-residue (Å²): 135,88,74,92,74,87,74,86,68,92,68,87,82,70,95,66,67,52,57,97,66,82,78,83,87,75,93,71,88,76,72,88,72,76,87,69,80,76,83,84,82,65,94,81,78,81,52,70,72,69,73,66,45,91,62,80,47,76,65,38,54,48,19,55,77,58,29,68,67,58,49,49,47,30,33,53,22,16,42,55,46,46,57,72,68,75,56,92,76,82,78,68,45,65,67,57,49,53,50,51,51,54,49,53,55,50,42,66,73,64,68,65,98,42,87,66,34,34,65,36,91,46,83,91,48,38,31,73,68,65,40,68,74,49,54,70,69,57,54,52,49,49,68,75,36,69,29,84,62,60,66,86,80,56,77,75,85,126

InterPro domains:
  IPR029526 PiggyBac transposable element-derived protein [PF13843] (57-153)